Protein 6CG4 (pdb70)

Solvent-accessible surface area: 3715 Å² total

B-factor: mean 26.17, std 16.41, range [4.31, 114.49]

Radius of gyration: 10.46 Å; Cα contacts (8 Å, |Δi|>4): 74; chains: 3; bounding box: 24×21×22 Å

Structure (mmCIF, N/CA/C/O backbone):
data_6CG4
#
_entry.id   6CG4
#
_cell.length_a   39.317
_cell.length_b   39.317
_cell.length_c   59.384
_cell.angle_alpha   90.00
_cell.angle_beta   90.00
_cell.angle_gamma   90.00
#
_symmetry.space_group_name_H-M   'I 41'
#
loop_
_entity.id
_entity.type
_entity.pdbx_description
1 polymer ORN-CYS-VAL-PHE-PHE-CYS-GLU-ASP-ORN-ALA-ILE-ILE-EZY-LEU-ORN-VAL
2 non-polymer 'IODIDE ION'
3 non-polymer (4S)-2-METHYL-2,4-PENTANEDIOL
4 water water
#
loop_
_atom_site.group_PDB
_atom_site.id
_atom_site.type_symbol
_atom_site.label_atom_id
_atom_site.label_alt_id
_atom_site.label_comp_id
_atom_site.label_asym_id
_atom_site.label_entity_id
_atom_site.label_seq_id
_atom_site.pdbx_PDB_ins_code
_atom_site.Cartn_x
_atom_site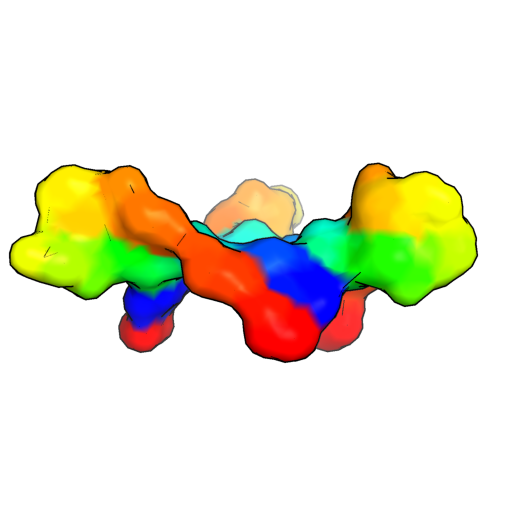.Cartn_y
_atom_site.Cartn_z
_atom_site.occupancy
_atom_site.B_iso_or_equiv
_atom_site.auth_seq_id
_atom_site.auth_comp_id
_atom_site.auth_asym_id
_atom_site.auth_atom_id
_atom_site.pdbx_PDB_model_num
ATOM 20 N N . CYS A 1 2 ? 18.088 -12.582 -12.704 1.00 12.61 2 CYS A N 1
ATOM 21 C CA . CYS A 1 2 ? 18.087 -12.813 -14.142 1.00 11.29 2 CYS A CA 1
ATOM 22 C C . CYS A 1 2 ? 19.417 -13.309 -14.691 1.00 12.47 2 CYS A C 1
ATOM 23 O O . CYS A 1 2 ? 20.452 -13.225 -14.032 1.00 9.44 2 CYS A O 1
ATOM 30 N N . VAL A 1 3 ? 19.368 -13.828 -15.914 1.00 13.90 3 VAL A N 1
ATOM 31 C CA . VAL A 1 3 ? 2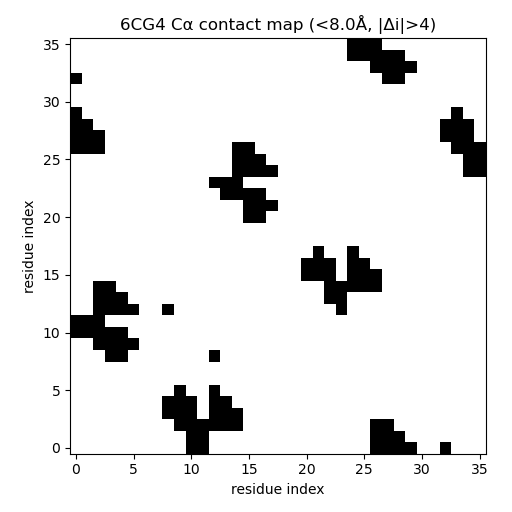0.550 -14.275 -16.639 1.00 15.53 3 VAL A CA 1
ATOM 32 C C . VAL A 1 3 ? 20.969 -13.147 -17.572 1.00 13.16 3 VAL A C 1
ATOM 33 O O . VAL A 1 3 ? 20.287 -12.865 -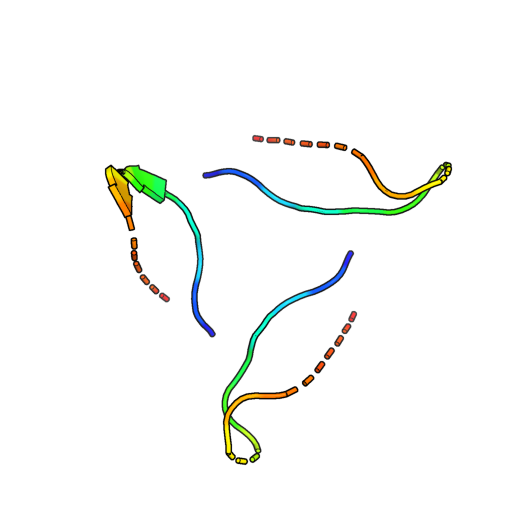18.562 1.00 14.64 3 VAL A O 1
ATOM 46 N N . PHE A 1 4 ? 22.082 -12.493 -17.257 1.00 8.94 4 PHE A N 1
ATOM 47 C CA . PHE A 1 4 ? 22.703 -11.529 -18.153 1.00 10.73 4 PHE A CA 1
ATOM 48 C C . PHE A 1 4 ? 23.800 -12.217 -18.957 1.00 12.10 4 PHE A C 1
ATOM 49 O O . PHE A 1 4 ? 24.487 -13.114 -18.461 1.00 14.71 4 PHE A O 1
ATOM 66 N N . PHE A 1 5 ? 23.961 -11.788 -20.204 1.00 13.13 5 PHE A N 1
ATOM 67 C CA . PHE A 1 5 ? 25.019 -12.291 -21.075 1.00 15.60 5 PHE A CA 1
ATOM 68 C C . PHE A 1 5 ? 26.166 -11.289 -21.034 1.00 15.77 5 PHE A C 1
ATOM 69 O O . PHE A 1 5 ? 26.071 -10.203 -21.615 1.00 10.90 5 PHE A O 1
ATOM 86 N N . CYS A 1 6 ? 27.245 -11.649 -20.339 1.00 8.66 6 CYS A N 1
ATOM 87 C CA . CYS A 1 6 ? 28.321 -10.713 -20.057 1.00 10.06 6 CYS A CA 1
ATOM 88 C C 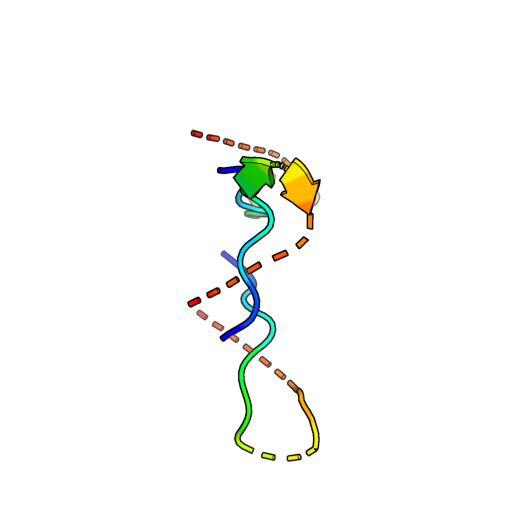. CYS A 1 6 ? 29.671 -11.371 -20.286 1.00 9.15 6 CYS A C 1
ATOM 89 O O . CYS A 1 6 ? 29.850 -12.570 -20.055 1.00 8.61 6 CYS A O 1
ATOM 96 N N . GLU A 1 7 ? 30.623 -10.556 -20.734 1.00 9.53 7 GLU A N 1
ATOM 97 C CA . GLU A 1 7 ? 32.003 -10.998 -20.863 1.00 14.99 7 GLU A CA 1
ATOM 98 C C . GLU A 1 7 ? 32.559 -11.367 -19.494 1.00 16.40 7 GLU A C 1
ATOM 99 O O . GLU A 1 7 ? 32.461 -10.590 -18.539 1.00 15.69 7 GLU A O 1
ATOM 111 N N . ASP A 1 8 ? 33.139 -12.557 -19.399 1.00 15.66 8 ASP A N 1
ATOM 112 C CA . ASP A 1 8 ? 33.717 -13.026 -18.146 1.00 18.94 8 ASP A CA 1
ATOM 113 C C . ASP A 1 8 ? 34.851 -14.009 -18.418 1.00 18.03 8 ASP A C 1
ATOM 114 O O . ASP A 1 8 ? 34.637 -15.065 -19.012 1.00 16.71 8 ASP A O 1
ATOM 142 N N . ALA A 1 10 ? 34.918 -15.355 -22.187 1.00 14.88 10 ALA A N 1
ATOM 143 C CA . ALA A 1 10 ? 33.855 -15.357 -23.181 1.00 14.33 10 ALA A CA 1
ATOM 144 C C . ALA A 1 10 ? 32.590 -14.712 -22.632 1.00 10.71 10 ALA A C 1
ATOM 145 O O . ALA A 1 10 ? 32.477 -14.455 -21.433 1.00 9.64 10 ALA A O 1
ATOM 152 N N . ILE A 1 11 ? 31.649 -14.437 -23.529 1.00 8.99 11 ILE A N 1
ATOM 153 C CA . ILE A 1 11 ? 30.317 -13.990 -23.139 1.00 13.03 11 ILE A CA 1
ATOM 154 C C . ILE A 1 11 ? 29.552 -15.205 -22.633 1.00 13.80 11 ILE A C 1
ATOM 155 O O . ILE A 1 11 ? 29.324 -16.159 -23.382 1.00 14.33 11 ILE A O 1
ATOM 171 N N . ILE A 1 12 ? 29.152 -15.173 -21.367 1.00 9.24 12 ILE A N 1
ATOM 172 C CA . ILE A 1 12 ? 28.450 -16.301 -20.768 1.00 12.85 12 ILE A CA 1
ATOM 173 C C . ILE A 1 12 ? 27.190 -15.832 -20.048 1.00 11.89 12 ILE A C 1
ATOM 174 O O . ILE A 1 12 ? 27.027 -14.635 -19.801 1.00 10.57 12 ILE A O 1
ATOM 212 N N . LEU A 1 14 ? 25.179 -15.024 -17.023 1.00 17.75 14 LEU A N 1
ATOM 213 C CA A LEU A 1 14 ? 25.603 -14.577 -15.702 0.81 20.38 14 LEU A CA 1
ATOM 214 C CA B LEU A 1 14 ? 25.604 -14.575 -15.702 0.19 20.34 14 LEU A CA 1
ATOM 215 C C . LEU A 1 14 ? 24.388 -14.185 -14.863 1.00 9.02 14 LEU A C 1
ATOM 216 O O . LEU A 1 14 ? 23.538 -13.423 -15.313 1.00 9.82 14 LEU A O 1
ATOM 264 N N . VAL A 1 16 ? 22.391 -12.359 -12.538 1.00 10.05 16 VAL A N 1
ATOM 265 C CA . VAL A 1 16 ? 22.343 -11.035 -11.928 1.00 8.82 16 VAL A CA 1
ATOM 266 C C . VAL A 1 16 ? 20.969 -10.796 -11.313 1.00 9.14 16 VAL A C 1
ATOM 267 O O . VAL A 1 16 ? 19.993 -10.545 -12.022 1.00 10.90 16 VAL A O 1
ATOM 299 N N . CYS B 1 2 ? 28.083 -6.283 -21.140 1.00 15.94 2 CYS B N 1
ATOM 300 C CA . CYS B 1 2 ? 26.946 -7.189 -21.218 1.00 15.17 2 CYS B CA 1
ATOM 301 C C . CYS B 1 2 ? 26.105 -6.868 -22.448 1.00 14.56 2 CYS B C 1
ATOM 302 O O . CYS B 1 2 ? 26.025 -5.717 -22.877 1.00 14.87 2 CYS B O 1
ATOM 308 N N . VAL B 1 3 ? 25.478 -7.895 -23.011 1.00 14.03 3 VAL B N 1
ATOM 309 C CA . VAL B 1 3 ? 24.636 -7.753 -24.192 1.00 14.50 3 VAL B CA 1
ATOM 310 C C . VAL B 1 3 ? 23.186 -7.716 -23.736 1.00 15.14 3 VAL B C 1
ATOM 311 O O . VAL B 1 3 ? 22.694 -8.673 -23.125 1.00 14.25 3 VAL B O 1
ATOM 324 N N . PHE B 1 4 ? 22.503 -6.615 -24.028 1.00 13.90 4 PHE B N 1
ATOM 325 C CA . PHE B 1 4 ? 21.087 -6.464 -23.733 1.00 15.34 4 PHE B CA 1
ATOM 326 C C . PHE B 1 4 ? 20.294 -6.509 -25.030 1.00 16.52 4 PHE B C 1
ATOM 327 O O . PHE B 1 4 ? 20.737 -5.988 -26.059 1.00 17.17 4 PHE B O 1
ATOM 344 N N . PHE B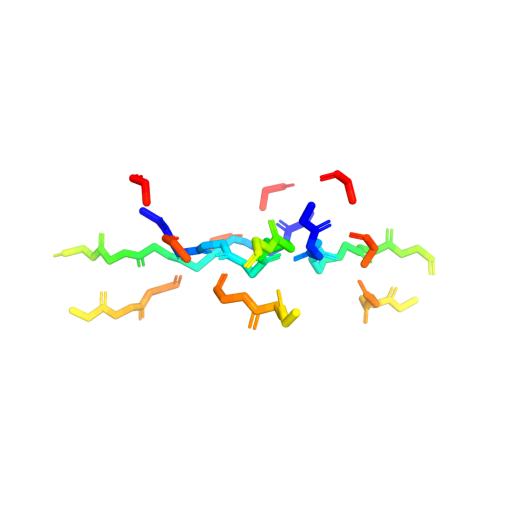 1 5 ? 19.124 -7.134 -24.981 1.00 14.40 5 PHE B N 1
ATOM 345 C CA . PHE B 1 5 ? 18.277 -7.305 -26.155 1.00 14.73 5 PHE B CA 1
ATOM 346 C C . PHE B 1 5 ? 17.028 -6.450 -25.984 1.00 15.90 5 PHE B C 1
ATOM 347 O O . PHE B 1 5 ? 16.185 -6.733 -25.127 1.00 16.31 5 PHE B O 1
ATOM 364 N N . CYS B 1 6 ? 16.917 -5.405 -26.804 1.00 16.81 6 CYS B N 1
ATOM 365 C CA . CYS B 1 6 ? 15.841 -4.433 -26.705 1.00 18.46 6 CYS B CA 1
ATOM 366 C C . CYS B 1 6 ? 15.218 -4.214 -28.074 1.00 19.54 6 CYS B C 1
ATOM 367 O O . CYS B 1 6 ? 15.869 -4.391 -29.108 1.00 19.21 6 CYS B O 1
ATOM 374 N N . GLU B 1 7 ? 13.951 -3.817 -28.071 1.00 21.18 7 GLU B N 1
ATOM 375 C CA . GLU B 1 7 ? 13.237 -3.548 -29.307 1.00 29.35 7 GLU B CA 1
ATOM 376 C C . GLU B 1 7 ? 13.319 -2.069 -29.658 1.00 34.78 7 GLU B C 1
ATOM 377 O O . GLU B 1 7 ? 13.365 -1.201 -28.781 1.00 31.28 7 GLU B O 1
ATOM 389 N N . ASP B 1 8 ? 13.355 -1.793 -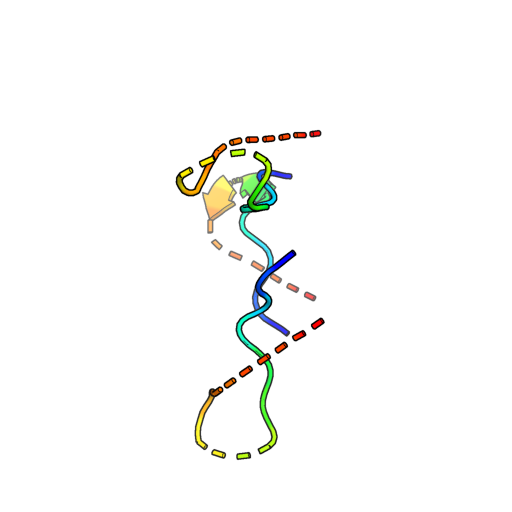30.958 1.00 66.20 8 ASP B N 1
ATOM 390 C CA . ASP B 1 8 ? 13.269 -0.428 -31.464 1.00 71.82 8 ASP B CA 1
ATOM 391 C C . ASP B 1 8 ? 11.926 -0.241 -32.162 1.00 72.49 8 ASP B C 1
ATOM 392 O O . ASP B 1 8 ? 11.840 0.402 -33.208 1.00 74.64 8 ASP B O 1
ATOM 420 N N . ALA B 1 10 ? 11.550 -4.594 -34.191 1.00 42.49 10 ALA B N 1
ATOM 421 C CA . ALA B 1 10 ? 12.741 -5.434 -34.275 1.00 36.04 10 ALA B CA 1
ATOM 422 C C . ALA B 1 10 ? 13.534 -5.461 -32.973 1.00 31.45 10 ALA B C 1
ATOM 423 O O . ALA B 1 10 ? 13.766 -4.424 -32.353 1.00 30.78 10 ALA B O 1
ATOM 430 N N . ILE B 1 11 ? 13.955 -6.657 -32.573 1.00 24.22 11 ILE B N 1
ATOM 431 C CA . ILE B 1 11 ? 14.845 -6.816 -31.429 1.00 23.12 11 ILE B CA 1
ATOM 432 C C . ILE B 1 11 ? 16.266 -6.490 -31.863 1.00 20.86 11 ILE B C 1
ATOM 433 O O . ILE B 1 11 ? 16.696 -6.856 -32.964 1.00 19.49 11 ILE B O 1
ATOM 449 N N . ILE B 1 12 ? 16.999 -5.802 -30.993 1.00 18.18 12 ILE B N 1
ATOM 450 C CA . ILE B 1 12 ? 18.369 -5.389 -31.273 1.00 20.23 12 ILE B CA 1
ATOM 451 C C . ILE B 1 12 ? 19.276 -5.840 -30.129 1.00 16.52 12 ILE B C 1
ATOM 452 O O . ILE B 1 12 ? 18.837 -5.878 -28.984 1.00 16.08 12 ILE B O 1
ATOM 490 N N . LEU B 1 14 ? 22.123 -4.940 -27.771 1.00 15.42 14 LEU B N 1
ATOM 491 C CA . LEU B 1 14 ? 22.767 -3.707 -27.325 1.00 17.83 14 LEU B CA 1
ATOM 492 C C . LEU B 1 14 ? 24.024 -3.989 -26.507 1.00 18.30 14 LEU B C 1
ATOM 493 O O . LEU B 1 14 ? 23.990 -4.761 -25.549 1.00 16.56 14 LEU B O 1
ATOM 528 N N . VAL B 1 16 ? 26.607 -3.061 -23.994 1.00 18.30 16 VAL B N 1
ATOM 529 C CA . VAL B 1 16 ? 26.802 -2.106 -22.906 1.00 20.25 16 VAL B CA 1
ATOM 530 C C . VAL B 1 16 ? 27.979 -2.509 -22.025 1.00 20.76 16 VAL B C 1
ATOM 531 O O . VAL B 1 16 ? 27.814 -3.236 -21.045 1.00 20.31 16 VAL B O 1
ATOM 563 N N . CYS C 1 2 ? 13.148 -3.665 -23.139 1.00 16.25 2 CYS C N 1
ATOM 564 C CA . CYS C 1 2 ? 14.198 -4.678 -23.175 1.00 16.21 2 CYS C CA 1
ATOM 565 C C . CYS C 1 2 ? 13.718 -5.980 -22.540 1.00 15.24 2 CYS C C 1
ATOM 566 O O . CYS C 1 2 ? 12.923 -5.966 -21.599 1.00 15.46 2 CYS C O 1
ATOM 573 N N . VAL C 1 3 ? 14.203 -7.103 -23.065 1.00 14.89 3 VAL C N 1
ATOM 574 C CA . VAL C 1 3 ? 13.786 -8.428 -22.619 1.00 17.13 3 VAL C CA 1
ATOM 575 C C . VAL C 1 3 ? 14.855 -8.993 -21.696 1.00 16.53 3 VAL C C 1
ATOM 576 O O . VAL C 1 3 ? 16.048 -8.972 -22.025 1.00 16.22 3 VAL C O 1
ATOM 589 N N . PHE C 1 4 ? 14.429 -9.508 -20.546 1.00 16.36 4 PHE C N 1
ATOM 590 C CA . PHE C 1 4 ? 15.326 -10.130 -19.584 1.00 15.59 4 PHE C CA 1
ATOM 591 C C . PHE C 1 4 ? 14.833 -11.533 -19.268 1.00 16.99 4 PHE C C 1
ATOM 592 O O . PHE C 1 4 ? 13.628 -11.756 -19.112 1.00 14.53 4 PHE C O 1
ATOM 609 N N . PHE C 1 5 ? 15.769 -12.477 -19.179 1.00 12.76 5 PHE C N 1
ATOM 610 C CA . PHE C 1 5 ? 15.464 -13.839 -18.745 1.00 12.61 5 PHE C CA 1
ATOM 611 C C . PHE C 1 5 ? 15.625 -13.880 -17.232 1.00 12.11 5 PHE C C 1
ATOM 612 O O . PHE C 1 5 ? 16.744 -13.904 -16.716 1.00 11.72 5 PHE C O 1
ATOM 629 N N . CYS C 1 6 ? 14.504 -13.896 -16.517 1.00 12.30 6 CYS C N 1
ATOM 630 C CA . CYS C 1 6 ? 14.509 -13.807 -15.065 1.00 12.03 6 CYS C CA 1
ATOM 631 C C . CYS C 1 6 ? 13.713 -1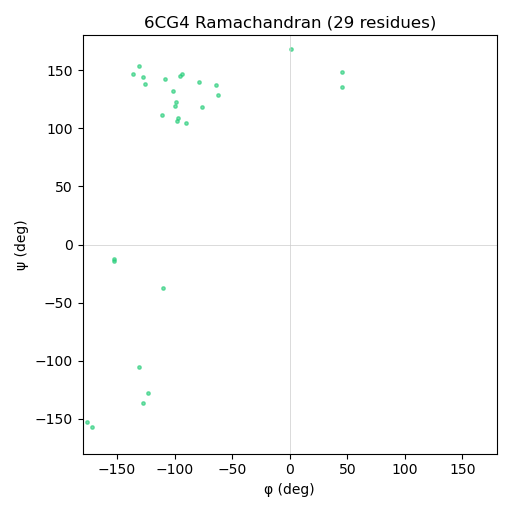4.953 -14.464 1.00 12.08 6 CYS C C 1
ATOM 632 O O . CYS C 1 6 ? 12.694 -15.379 -15.017 1.00 12.68 6 CYS C O 1
ATOM 639 N N . GLU C 1 7 ? 14.189 -15.446 -13.325 1.00 11.57 7 GLU C N 1
ATOM 640 C CA . GLU C 1 7 ? 13.456 -16.463 -12.590 1.00 11.64 7 GLU C CA 1
ATOM 641 C C . GLU C 1 7 ? 12.131 -15.896 -12.098 1.00 15.63 7 GLU C C 1
ATOM 642 O O . GLU C 1 7 ? 12.058 -14.760 -11.622 1.00 13.48 7 GLU C O 1
ATOM 654 N N . ASP C 1 8 ? 11.078 -16.691 -12.233 1.00 21.18 8 ASP C N 1
ATOM 655 C CA . ASP C 1 8 ? 9.763 -16.305 -11.746 1.00 24.43 8 ASP C CA 1
ATOM 656 C C . ASP C 1 8 ? 8.992 -17.572 -11.413 1.00 24.07 8 ASP C C 1
ATOM 657 O O . ASP C 1 8 ? 8.167 -18.040 -12.196 1.00 22.41 8 ASP C O 1
ATOM 685 N N . ALA C 1 10 ? 10.853 -21.646 -12.964 1.00 13.59 10 ALA C N 1
ATOM 686 C CA . ALA C 1 10 ? 11.061 -21.412 -14.387 1.00 14.00 10 ALA C CA 1
ATOM 687 C C . ALA C 1 10 ? 11.706 -20.049 -14.627 1.00 13.34 10 ALA C C 1
ATOM 688 O O . ALA C 1 10 ? 11.487 -19.104 -13.870 1.00 13.12 10 ALA C O 1
ATOM 695 N N . ILE C 1 11 ? 12.513 -19.961 -15.680 1.00 14.23 11 ILE C N 1
ATOM 696 C CA . ILE C 1 11 ? 13.108 -18.705 -16.122 1.00 14.63 11 ILE C CA 1
ATOM 697 C C . ILE C 1 11 ? 12.259 -18.174 -17.268 1.00 18.24 11 ILE C C 1
ATOM 698 O O . ILE C 1 11 ? 12.078 -18.856 -18.283 1.00 20.29 11 ILE C O 1
ATOM 714 N N . ILE C 1 12 ? 11.746 -16.958 -17.110 1.00 18.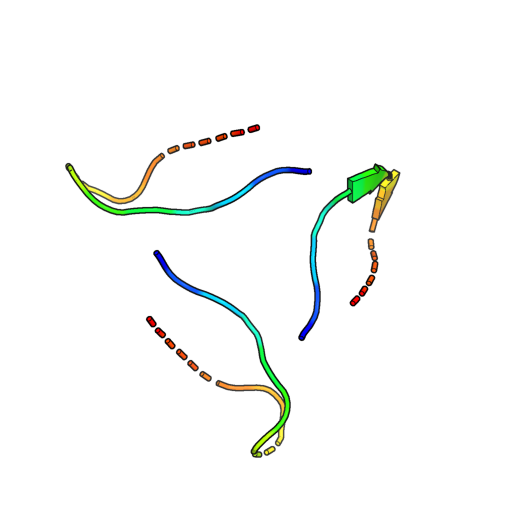15 12 ILE C N 1
ATOM 715 C CA . ILE C 1 12 ? 10.754 -16.411 -18.028 1.00 20.70 12 ILE C CA 1
ATOM 716 C C . ILE C 1 12 ? 11.261 -15.090 -18.611 1.00 20.75 12 ILE C C 1
ATOM 717 O O . ILE C 1 12 ? 11.962 -14.342 -17.931 1.00 19.85 12 ILE C O 1
ATOM 755 N N . LEU C 1 14 ? 11.024 -11.450 -19.466 1.00 27.23 14 LEU C N 1
ATOM 756 C CA . LEU C 1 14 ? 10.251 -10.279 -19.065 1.00 29.08 14 LEU C CA 1
ATOM 757 C C . LEU C 1 14 ? 10.623 -9.080 -19.928 1.00 27.11 14 LEU C C 1
ATOM 758 O O . LEU C 1 14 ? 11.803 -8.848 -20.189 1.00 23.25 14 LEU C O 1
ATOM 793 N N . VAL C 1 16 ? 10.812 -5.477 -20.003 1.00 16.77 16 VAL C N 1
ATOM 794 C CA . VAL C 1 16 ? 10.820 -4.308 -19.133 1.00 17.39 16 VAL C CA 1
ATOM 795 C C . VAL C 1 16 ? 10.808 -3.053 -19.990 1.00 17.93 16 VAL C C 1
ATOM 796 O O . VAL C 1 16 ? 11.860 -2.518 -20.341 1.00 17.57 16 VAL C O 1
#

Foldseek 3Di:
DDDQDPVPGDGD/DDDWDDVVTDGD/DDDQPPVPTDGD

Sequence (36 aa):
CVFFCEDAIILLVCVFFCEDAIILVCVFFCEDAIILV

Secondary structure (DSSP, 8-state):
-B-B-B--B---/-B-B-B--B---/-B-B-B--B---